Protein AF-A1CCB5-F1 (afdb_monomer_lite)

InterPro domains:
  IPR007867 Glucose-methanol-choline oxidoreductase, C-terminal [PF05199] (14-49)
  IPR012132 Glucose-methanol-choline oxidoreductase [PTHR11552] (14-60)
  IPR036188 FAD/NAD(P)-binding domain superfamily [G3DSA:3.50.50.60] (7-60)
  IPR036188 FAD/NAD(P)-binding domain superfamily [SSF51905] (11-59)

Foldseek 3Di:
DPLVVVCVQVPDPPVQQAGPPDPPDGDQAPSPPNDDDPDDCPVVSVVSVVSNVVSVVVVVVVVD

Sequence (64 aa):
MASTWVWNLLAGRNDRLRVCGVDGLRIVDASVIPSQLSGNIIATVYALAERAADLIKEDALGAL

Organism: Aspergillus clavatus (strain ATCC 1007 / CBS 513.65 / DSM 816 / NCTC 3887 / NRRL 1 / QM 1276 / 107) (NCBI:txid344612)

Secondary structure (DSSP, 8-state):
--TTHHHHHTTTT-TT-BPTT-TT-B--SGGG-SS--SS--HHHHHHHHHHHHHHHHHHHHTT-

Structure (mmCIF, N/CA/C/O backbone):
data_AF-A1CCB5-F1
#
_entry.id   AF-A1CCB5-F1
#
loop_
_atom_site.group_PDB
_atom_site.id
_atom_site.type_symbol
_atom_site.label_atom_id
_atom_site.label_alt_id
_atom_site.label_comp_id
_atom_site.label_asym_id
_atom_site.label_entity_id
_atom_site.label_seq_id
_atom_site.pdbx_PDB_ins_code
_atom_site.Cartn_x
_atom_site.Cartn_y
_atom_site.Cartn_z
_atom_site.occupancy
_atom_site.B_iso_or_equiv
_atom_site.auth_seq_id
_atom_site.auth_comp_id
_atom_site.auth_asym_id
_atom_site.auth_atom_id
_atom_site.pdbx_PDB_model_num
ATOM 1 N N . MET A 1 1 ? -0.799 -15.869 -14.959 1.00 42.69 1 MET A N 1
ATOM 2 C CA . MET A 1 1 ? -2.187 -16.345 -14.750 1.00 42.69 1 MET A CA 1
ATOM 3 C C . MET A 1 1 ? -2.529 -16.457 -13.250 1.00 42.69 1 MET A C 1
ATOM 5 O O . MET A 1 1 ? -3.218 -17.382 -12.854 1.00 42.69 1 MET A O 1
ATOM 9 N N . ALA A 1 2 ? -2.061 -15.512 -12.415 1.00 42.88 2 ALA A N 1
ATOM 10 C CA . ALA A 1 2 ? -2.331 -15.446 -10.964 1.00 42.88 2 ALA A CA 1
ATOM 11 C C . ALA A 1 2 ? -2.901 -14.076 -10.523 1.00 42.88 2 ALA A C 1
ATOM 13 O O . ALA A 1 2 ? -3.223 -13.867 -9.359 1.00 42.88 2 ALA A O 1
ATOM 14 N N . SER A 1 3 ? -3.059 -13.135 -11.459 1.00 51.38 3 SER A N 1
ATOM 15 C CA . SER A 1 3 ? -3.367 -11.727 -11.192 1.00 51.38 3 SER A CA 1
ATO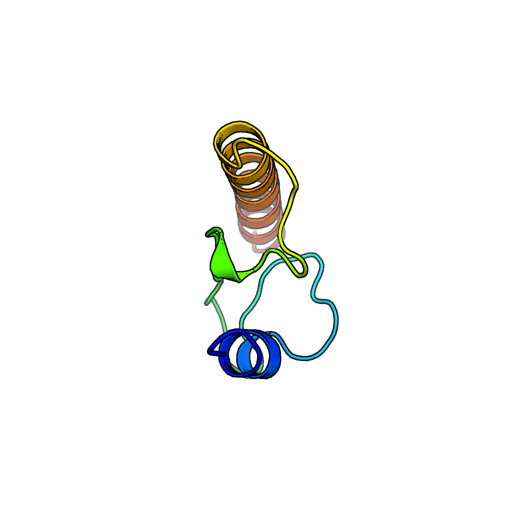M 16 C C . SER A 1 3 ? -4.857 -11.422 -11.030 1.00 51.38 3 SER A C 1
ATOM 18 O O . SER A 1 3 ? -5.226 -10.262 -11.037 1.00 51.38 3 SER A O 1
ATOM 20 N N . THR A 1 4 ? -5.737 -12.415 -10.903 1.00 55.75 4 THR A N 1
ATOM 21 C CA . THR A 1 4 ? -7.179 -12.167 -10.682 1.00 55.75 4 THR A CA 1
ATOM 22 C C . THR A 1 4 ? -7.572 -12.337 -9.209 1.00 55.75 4 THR A C 1
ATOM 24 O O . THR A 1 4 ? -8.503 -11.695 -8.740 1.00 55.75 4 THR A O 1
ATOM 27 N N . TRP A 1 5 ? -6.833 -13.140 -8.435 1.00 60.31 5 TRP A N 1
ATOM 28 C CA . TRP A 1 5 ? -7.181 -13.455 -7.042 1.00 60.31 5 TRP A CA 1
ATOM 29 C C . TRP A 1 5 ? -6.859 -12.332 -6.049 1.00 60.31 5 TRP A C 1
ATOM 31 O O . TRP A 1 5 ? -7.695 -12.009 -5.210 1.00 60.31 5 TRP A O 1
ATOM 41 N N . VAL A 1 6 ? -5.697 -11.682 -6.181 1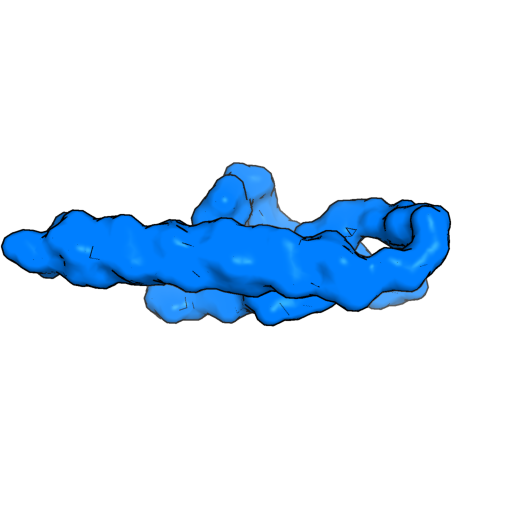.00 63.22 6 VAL A N 1
ATOM 42 C CA . VAL A 1 6 ? -5.347 -10.496 -5.369 1.00 63.22 6 VAL A CA 1
ATOM 43 C C . VAL A 1 6 ? -6.348 -9.363 -5.604 1.00 63.22 6 VAL A C 1
ATOM 45 O O . VAL A 1 6 ? -6.755 -8.673 -4.679 1.00 63.22 6 VAL A O 1
ATOM 48 N N . TRP A 1 7 ? -6.831 -9.221 -6.833 1.00 67.25 7 TRP A N 1
ATOM 49 C CA . TRP A 1 7 ? -7.781 -8.173 -7.193 1.00 67.25 7 TRP A CA 1
ATOM 50 C C . TRP A 1 7 ? -9.192 -8.429 -6.670 1.00 67.25 7 TRP A C 1
ATOM 52 O O . TRP A 1 7 ? -9.899 -7.472 -6.372 1.00 67.25 7 TRP A O 1
ATOM 62 N N . ASN A 1 8 ? -9.575 -9.693 -6.470 1.00 69.44 8 ASN A N 1
ATOM 63 C CA . ASN A 1 8 ? -10.798 -10.035 -5.744 1.00 69.44 8 ASN A CA 1
ATOM 64 C C . ASN A 1 8 ? -10.679 -9.730 -4.241 1.00 69.44 8 ASN A C 1
ATOM 66 O O . ASN A 1 8 ? -11.659 -9.315 -3.631 1.00 69.44 8 ASN A O 1
ATOM 70 N N . LEU A 1 9 ? -9.484 -9.870 -3.651 1.00 63.88 9 LEU A N 1
ATOM 71 C CA . LEU A 1 9 ? -9.212 -9.434 -2.272 1.00 63.88 9 LEU A CA 1
ATOM 72 C C . LEU A 1 9 ? -9.216 -7.906 -2.136 1.00 63.88 9 LEU A C 1
ATOM 74 O O . LEU A 1 9 ? -9.520 -7.394 -1.068 1.00 63.88 9 LEU A O 1
ATOM 78 N N . LEU A 1 10 ? -8.907 -7.172 -3.205 1.00 60.38 10 LEU A N 1
ATOM 79 C CA . LEU A 1 10 ? -8.939 -5.706 -3.259 1.00 60.38 10 LEU A CA 1
ATOM 80 C C . LEU A 1 10 ? -10.219 -5.159 -3.923 1.00 60.38 10 LEU A C 1
ATOM 82 O O . LEU A 1 10 ? -10.242 -3.993 -4.320 1.00 60.38 10 LEU A O 1
ATOM 86 N N . ALA A 1 11 ? -11.254 -5.994 -4.105 1.00 51.69 11 ALA A N 1
ATOM 87 C CA . ALA A 1 11 ? -12.375 -5.716 -5.002 1.00 51.69 11 ALA A CA 1
ATOM 88 C C . ALA A 1 11 ? -12.994 -4.323 -4.782 1.00 51.69 11 ALA A C 1
ATOM 90 O O . ALA A 1 11 ? -13.571 -4.033 -3.735 1.00 51.69 11 ALA A O 1
ATOM 91 N N . GLY A 1 12 ? -12.897 -3.493 -5.830 1.00 55.09 12 GLY A N 1
ATOM 92 C CA . GLY A 1 12 ? -13.510 -2.168 -5.929 1.00 55.09 12 GLY A CA 1
ATOM 93 C C . GLY A 1 12 ? -12.586 -1.025 -5.520 1.00 55.09 12 GLY A C 1
ATOM 94 O O . GLY A 1 12 ? -12.732 -0.514 -4.420 1.00 55.09 12 GLY A O 1
ATOM 95 N N . ARG A 1 13 ? -11.673 -0.617 -6.427 1.00 53.19 13 ARG A N 1
ATOM 96 C CA . ARG A 1 13 ? -10.862 0.628 -6.406 1.00 53.19 13 ARG A CA 1
ATOM 97 C C . ARG A 1 13 ? -10.797 1.311 -5.036 1.00 53.19 13 ARG A C 1
ATOM 99 O O . ARG A 1 13 ? -11.312 2.413 -4.867 1.00 53.19 13 ARG A O 1
ATOM 106 N N . ASN A 1 14 ? 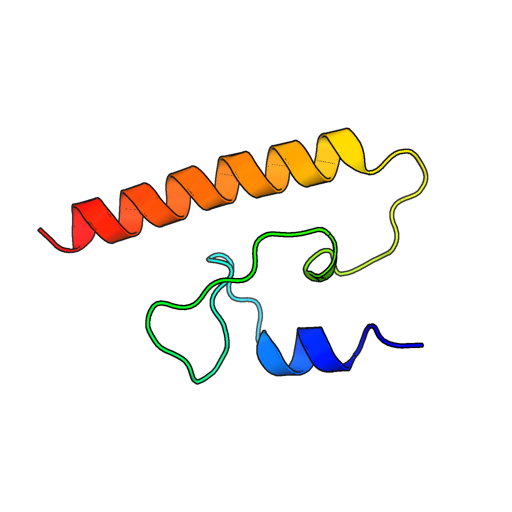-10.164 0.661 -4.068 1.00 63.66 14 ASN A N 1
ATOM 107 C CA . ASN A 1 14 ? -9.825 1.344 -2.839 1.00 63.66 14 ASN A CA 1
ATOM 108 C C . ASN A 1 14 ? -8.507 2.075 -3.090 1.00 63.66 14 ASN A C 1
ATOM 110 O O . ASN A 1 14 ? -7.434 1.472 -3.084 1.00 63.66 14 ASN A O 1
ATOM 114 N N . ASP A 1 15 ? -8.605 3.375 -3.342 1.00 77.50 15 ASP A N 1
ATOM 115 C CA . ASP A 1 15 ? -7.485 4.313 -3.450 1.00 77.50 15 ASP A CA 1
ATOM 116 C C . ASP A 1 15 ? -6.593 4.335 -2.193 1.00 77.50 15 ASP A C 1
ATOM 118 O O . ASP A 1 15 ? -5.498 4.895 -2.226 1.00 77.50 15 ASP A O 1
ATOM 122 N N . ARG A 1 16 ? -7.022 3.673 -1.107 1.00 88.50 16 ARG A N 1
ATOM 123 C CA . ARG A 1 16 ? -6.295 3.521 0.159 1.00 88.50 16 ARG A CA 1
ATOM 124 C C . ARG A 1 16 ? -5.693 2.127 0.410 1.00 88.50 16 ARG A C 1
ATOM 126 O O . ARG A 1 16 ? -5.291 1.850 1.541 1.00 88.50 16 ARG A O 1
ATOM 133 N N . LEU A 1 17 ? -5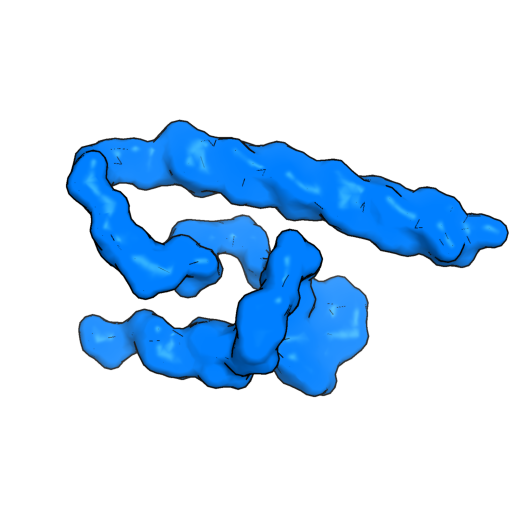.623 1.249 -0.601 1.00 90.25 17 LEU A N 1
ATOM 134 C CA . LEU A 1 17 ? -4.914 -0.052 -0.560 1.00 90.25 17 LEU A CA 1
ATOM 135 C C . LEU A 1 17 ? -5.410 -1.063 0.499 1.00 90.25 17 LEU A C 1
ATOM 137 O O . LEU A 1 17 ? -4.646 -1.916 0.957 1.00 90.25 17 LEU A O 1
ATOM 141 N N . ARG A 1 18 ? -6.675 -0.976 0.926 1.00 89.38 18 ARG A N 1
ATOM 142 C CA . ARG A 1 18 ? -7.228 -1.872 1.958 1.00 89.38 18 ARG A CA 1
ATOM 143 C C . ARG A 1 18 ? -7.743 -3.181 1.371 1.00 89.38 18 ARG A C 1
ATOM 145 O O . ARG A 1 18 ? -8.284 -3.202 0.266 1.00 89.38 18 ARG A O 1
ATOM 152 N N . VAL A 1 19 ? -7.620 -4.249 2.155 1.00 87.38 19 VAL A N 1
ATOM 153 C CA . VAL A 1 19 ? -8.201 -5.555 1.831 1.00 87.38 19 VAL A CA 1
ATOM 154 C C . VAL A 1 19 ? -9.708 -5.520 2.077 1.00 87.38 19 VAL A C 1
ATOM 156 O O . VAL A 1 19 ? -10.180 -5.070 3.119 1.00 87.38 19 VAL A O 1
ATOM 159 N N . CYS A 1 20 ? -10.476 -5.984 1.099 1.00 84.62 20 CYS A N 1
ATOM 160 C CA . CYS A 1 20 ? -11.922 -6.082 1.182 1.00 84.62 20 CYS A CA 1
ATOM 161 C C . CYS A 1 20 ? -12.316 -7.072 2.287 1.00 84.62 20 CYS A C 1
ATOM 163 O O . CYS A 1 20 ? -11.845 -8.209 2.313 1.00 84.62 20 CYS A O 1
ATOM 165 N N . GLY A 1 21 ? -13.181 -6.636 3.204 1.00 85.44 21 GLY A N 1
ATOM 166 C CA . GLY A 1 21 ? -13.689 -7.473 4.293 1.00 85.44 21 GLY A CA 1
ATOM 167 C C . GLY A 1 21 ? -12.710 -7.723 5.444 1.00 85.44 21 GLY A C 1
ATOM 168 O O . GLY A 1 21 ? -13.016 -8.546 6.302 1.00 85.44 21 GLY A O 1
ATOM 169 N N . VAL A 1 22 ? -11.560 -7.037 5.487 1.00 88.56 22 VAL A N 1
ATOM 170 C CA . VAL A 1 22 ? -10.608 -7.131 6.604 1.00 88.56 22 VAL A CA 1
ATOM 171 C C . VAL A 1 22 ? -10.243 -5.741 7.109 1.00 88.56 22 VAL A C 1
ATOM 173 O O . VAL A 1 22 ? -9.673 -4.924 6.383 1.00 88.56 22 VAL A O 1
ATOM 176 N N . ASP A 1 23 ? -10.520 -5.492 8.385 1.00 87.62 23 ASP A N 1
ATOM 177 C CA . ASP A 1 23 ? -10.176 -4.231 9.031 1.00 87.62 23 ASP A CA 1
ATOM 178 C C . ASP A 1 23 ? -8.683 -4.153 9.360 1.00 87.62 23 ASP A C 1
ATOM 180 O O . ASP A 1 23 ? -8.042 -5.136 9.732 1.00 87.62 23 ASP A O 1
ATOM 184 N N . GLY A 1 24 ? -8.107 -2.960 9.210 1.00 88.25 24 GLY A N 1
ATOM 185 C CA . GLY A 1 24 ? -6.709 -2.692 9.560 1.00 88.25 24 GLY A CA 1
ATOM 186 C C . GLY A 1 24 ? -5.658 -3.331 8.641 1.00 88.25 24 GLY A C 1
ATOM 187 O O . GLY A 1 24 ? -4.471 -3.077 8.838 1.00 88.25 24 GLY A O 1
ATOM 188 N N . LEU A 1 25 ? -6.056 -4.096 7.618 1.00 90.31 25 LEU A N 1
ATOM 189 C CA . LEU A 1 25 ? -5.137 -4.770 6.699 1.00 90.31 25 LEU A CA 1
ATOM 190 C C . LEU A 1 25 ? -5.022 -4.044 5.350 1.00 90.31 25 LEU A C 1
ATOM 192 O O . LEU A 1 25 ? -6.018 -3.690 4.714 1.00 90.31 25 LEU A O 1
ATOM 196 N N . ARG A 1 26 ? -3.782 -3.862 4.887 1.00 91.56 26 ARG A N 1
ATOM 197 C CA . ARG A 1 26 ? -3.444 -3.296 3.572 1.00 91.56 26 ARG A CA 1
ATOM 198 C C . ARG A 1 26 ? -2.396 -4.154 2.872 1.00 91.56 26 ARG A C 1
ATOM 200 O O . ARG A 1 26 ? -1.570 -4.770 3.542 1.00 91.56 26 ARG A O 1
ATOM 207 N N . ILE A 1 27 ? -2.409 -4.146 1.539 1.00 90.62 27 ILE A N 1
ATOM 208 C CA . ILE A 1 27 ? -1.368 -4.767 0.704 1.00 90.62 27 ILE A CA 1
ATOM 209 C C . ILE A 1 27 ? -0.605 -3.645 -0.001 1.00 90.62 27 ILE A C 1
ATOM 211 O O . ILE A 1 27 ? -1.209 -2.818 -0.681 1.00 90.62 27 ILE A O 1
ATOM 215 N N . VAL A 1 28 ? 0.716 -3.599 0.181 1.00 93.44 28 VAL A N 1
ATOM 216 C CA . VAL A 1 28 ? 1.593 -2.555 -0.376 1.00 93.44 28 VAL A CA 1
ATOM 217 C C . VAL A 1 28 ? 2.800 -3.217 -1.038 1.00 93.44 28 VAL A C 1
ATOM 219 O O . VAL A 1 28 ? 3.889 -3.279 -0.476 1.00 93.44 28 VAL A O 1
ATOM 222 N N . ASP A 1 29 ? 2.588 -3.774 -2.225 1.00 92.06 29 ASP A N 1
ATOM 223 C CA . ASP A 1 29 ? 3.624 -4.433 -3.020 1.00 92.06 29 ASP A CA 1
ATOM 224 C C . ASP A 1 29 ? 3.303 -4.350 -4.526 1.00 92.06 29 ASP A C 1
ATOM 226 O O . ASP A 1 29 ? 2.318 -3.743 -4.941 1.00 92.06 29 ASP A O 1
ATOM 230 N N . ALA A 1 30 ? 4.121 -4.975 -5.375 1.00 91.62 30 ALA A N 1
ATOM 231 C CA . ALA A 1 30 ? 3.888 -4.972 -6.819 1.00 91.62 30 ALA A CA 1
ATOM 232 C C . ALA A 1 30 ? 2.593 -5.698 -7.249 1.00 91.62 30 ALA A C 1
ATOM 234 O O . ALA A 1 30 ? 2.139 -5.499 -8.375 1.00 91.62 30 ALA A O 1
ATOM 235 N N . SER A 1 31 ? 1.986 -6.530 -6.393 1.00 87.50 31 SER A N 1
ATOM 236 C CA . SER A 1 31 ? 0.789 -7.312 -6.736 1.00 87.50 31 SER A CA 1
ATOM 237 C C . SER A 1 31 ? -0.469 -6.452 -6.894 1.00 87.50 31 SER A C 1
ATOM 239 O O . SER A 1 31 ? -1.410 -6.858 -7.581 1.00 87.50 31 SER A O 1
ATOM 241 N N . VAL A 1 32 ? -0.458 -5.243 -6.319 1.00 87.81 32 VAL A N 1
ATOM 242 C CA . VAL A 1 32 ? -1.550 -4.259 -6.410 1.00 87.81 32 VAL A CA 1
ATOM 243 C C . VAL A 1 32 ? -1.443 -3.363 -7.648 1.00 87.81 32 VAL A C 1
ATOM 245 O O . VAL A 1 32 ? -2.277 -2.484 -7.849 1.00 87.81 32 VAL A O 1
ATOM 248 N N . ILE A 1 33 ? -0.434 -3.564 -8.501 1.00 88.31 33 ILE A N 1
ATOM 249 C CA . ILE A 1 33 ? -0.303 -2.848 -9.774 1.00 88.31 33 ILE A CA 1
ATOM 250 C C . ILE A 1 33 ? -1.199 -3.549 -10.818 1.00 88.31 33 ILE A C 1
ATOM 252 O O . ILE A 1 33 ? -1.000 -4.735 -11.089 1.00 88.31 33 ILE A O 1
ATOM 256 N N . PRO A 1 34 ? -2.205 -2.865 -11.404 1.00 83.25 34 PRO A N 1
ATOM 257 C CA . PRO A 1 34 ? -3.275 -3.507 -12.189 1.00 83.25 34 PRO A CA 1
ATOM 258 C C . PRO A 1 34 ? -2.819 -4.081 -13.522 1.00 83.25 34 PRO A C 1
ATOM 260 O O . PRO A 1 34 ? -3.453 -4.979 -14.075 1.00 83.25 34 PRO A O 1
ATOM 263 N N . SER A 1 35 ? -1.727 -3.553 -14.057 1.00 85.94 35 SER A N 1
ATOM 264 C CA . SER A 1 35 ? -1.210 -3.928 -15.359 1.00 85.94 35 SER A CA 1
ATOM 265 C C . SER A 1 35 ? 0.299 -4.023 -15.309 1.00 85.94 35 SER A C 1
ATOM 267 O O . SER A 1 35 ? 0.962 -3.213 -14.661 1.00 85.94 35 SER A O 1
ATOM 269 N N . GLN A 1 36 ? 0.842 -4.972 -16.065 1.00 87.12 36 GLN A N 1
ATOM 270 C CA . GLN A 1 36 ? 2.275 -5.055 -16.294 1.00 87.12 36 GLN A CA 1
ATOM 271 C C . GLN A 1 36 ? 2.779 -3.728 -16.872 1.00 87.12 36 GLN A C 1
ATOM 273 O O . GLN A 1 36 ? 2.237 -3.225 -17.857 1.00 87.12 36 GLN A O 1
ATOM 278 N N . LEU A 1 37 ? 3.826 -3.175 -16.271 1.00 89.62 37 LEU A N 1
ATOM 279 C CA . LEU A 1 37 ? 4.496 -1.986 -16.782 1.00 89.62 37 LEU A CA 1
ATOM 280 C C . LEU A 1 37 ? 5.633 -2.399 -17.717 1.00 89.62 37 LEU A C 1
ATOM 282 O O . LEU A 1 37 ? 6.323 -3.390 -17.471 1.00 89.62 37 LEU A O 1
ATOM 286 N N . SER A 1 38 ? 5.842 -1.638 -18.791 1.00 91.50 38 SER A N 1
ATOM 287 C CA . SER A 1 38 ? 7.013 -1.817 -19.647 1.00 91.50 38 SER A CA 1
ATOM 288 C C . SER A 1 38 ? 8.233 -1.178 -18.980 1.00 91.50 38 SER A C 1
ATOM 290 O O . SER A 1 38 ? 8.304 0.045 -18.869 1.00 91.50 38 SER A O 1
ATOM 292 N N . GLY A 1 39 ? 9.196 -1.995 -18.556 1.00 91.50 39 GLY A N 1
ATOM 293 C CA . GLY A 1 39 ? 10.449 -1.532 -17.956 1.00 91.50 39 GLY A CA 1
ATOM 294 C C . GLY A 1 39 ? 10.616 -1.944 -16.495 1.00 91.50 39 GLY A C 1
ATOM 295 O O . GLY A 1 39 ? 9.938 -2.840 -15.996 1.00 91.50 39 GLY A O 1
ATOM 296 N N . ASN A 1 40 ? 11.576 -1.312 -15.818 1.00 94.06 40 ASN A N 1
ATOM 297 C CA . ASN A 1 40 ? 11.902 -1.627 -14.432 1.00 94.06 40 ASN A CA 1
ATOM 298 C C . ASN A 1 40 ? 10.860 -1.028 -13.473 1.00 94.06 40 ASN A C 1
ATOM 300 O O . ASN A 1 40 ? 10.691 0.188 -13.411 1.00 94.06 40 ASN A O 1
ATOM 304 N N . ILE A 1 41 ? 10.205 -1.887 -12.691 1.00 95.75 41 ILE A N 1
ATOM 305 C CA . ILE A 1 41 ? 9.129 -1.498 -11.772 1.00 95.75 41 ILE A CA 1
ATOM 306 C C . ILE A 1 41 ? 9.615 -0.883 -10.457 1.00 95.75 41 ILE A C 1
ATOM 308 O O . ILE A 1 41 ? 8.785 -0.415 -9.686 1.00 95.75 41 ILE A O 1
ATOM 312 N N . ILE A 1 42 ? 10.925 -0.870 -10.180 1.00 96.38 42 ILE A N 1
ATOM 313 C CA . ILE A 1 42 ? 11.477 -0.386 -8.905 1.00 96.38 42 ILE A CA 1
ATOM 314 C C . ILE A 1 42 ? 10.955 1.018 -8.577 1.00 96.38 42 ILE A C 1
ATOM 316 O O . ILE A 1 42 ? 10.417 1.227 -7.493 1.00 96.38 42 ILE A O 1
ATOM 320 N N . ALA A 1 43 ? 11.034 1.961 -9.522 1.00 95.88 43 ALA A N 1
ATOM 321 C CA . ALA A 1 43 ? 10.566 3.332 -9.304 1.00 95.88 43 ALA A CA 1
ATOM 322 C C . ALA A 1 43 ? 9.060 3.398 -8.998 1.00 95.88 43 ALA A C 1
ATOM 324 O O . ALA A 1 43 ? 8.633 4.149 -8.126 1.00 95.88 43 ALA A O 1
ATOM 325 N N . THR A 1 44 ? 8.253 2.578 -9.676 1.00 94.75 44 THR A N 1
ATOM 326 C CA . THR A 1 44 ? 6.811 2.497 -9.426 1.00 94.75 44 THR A CA 1
ATOM 327 C C . THR A 1 44 ? 6.509 1.916 -8.049 1.00 94.75 44 THR A C 1
ATOM 329 O O . THR A 1 44 ? 5.653 2.443 -7.346 1.00 94.75 44 THR A O 1
ATOM 332 N N . VAL A 1 45 ? 7.209 0.853 -7.648 1.00 95.69 45 VAL A N 1
ATOM 333 C CA . VAL A 1 45 ? 7.029 0.228 -6.333 1.00 95.69 45 VAL A CA 1
ATOM 334 C C . VAL A 1 45 ? 7.429 1.196 -5.217 1.00 95.69 45 VAL A C 1
ATOM 336 O O . VAL A 1 45 ? 6.703 1.302 -4.233 1.00 95.69 45 VAL A O 1
ATOM 339 N N . TYR A 1 46 ? 8.513 1.962 -5.390 1.00 97.19 46 TYR A N 1
ATOM 340 C CA . TYR A 1 46 ? 8.868 3.033 -4.453 1.00 97.19 46 TYR A CA 1
ATOM 341 C C . TYR A 1 46 ? 7.773 4.102 -4.367 1.00 97.19 46 TYR A C 1
ATOM 343 O O . TYR A 1 46 ? 7.325 4.418 -3.270 1.00 97.19 46 TYR A O 1
ATOM 351 N N . ALA A 1 47 ? 7.279 4.612 -5.499 1.00 95.25 47 ALA A N 1
ATOM 352 C CA . ALA A 1 47 ? 6.216 5.621 -5.505 1.00 95.25 47 ALA A CA 1
ATOM 353 C C . ALA A 1 47 ? 4.914 5.125 -4.843 1.00 95.25 47 ALA A C 1
ATOM 355 O O . ALA A 1 47 ? 4.254 5.872 -4.120 1.00 95.25 47 ALA A O 1
ATOM 356 N N . LEU A 1 48 ? 4.558 3.855 -5.060 1.00 94.19 48 LEU A N 1
ATOM 357 C CA . LEU A 1 48 ? 3.437 3.196 -4.389 1.00 94.19 48 LEU A CA 1
ATOM 358 C C . LEU A 1 48 ? 3.642 3.149 -2.868 1.00 94.19 48 LEU A C 1
ATOM 360 O O . LEU A 1 48 ? 2.721 3.479 -2.121 1.00 94.19 48 LEU A O 1
ATOM 364 N N . ALA A 1 49 ? 4.832 2.746 -2.414 1.00 96.00 49 ALA A N 1
ATOM 365 C CA . ALA A 1 49 ? 5.157 2.642 -0.995 1.00 96.00 49 ALA A CA 1
ATOM 366 C C . ALA A 1 49 ? 5.122 4.008 -0.290 1.00 96.00 49 ALA A C 1
ATOM 368 O O . ALA A 1 49 ? 4.547 4.113 0.793 1.00 96.00 49 ALA A O 1
ATOM 369 N N . GLU A 1 50 ? 5.658 5.054 -0.925 1.00 97.06 50 GLU A N 1
ATOM 370 C CA . GLU A 1 50 ? 5.593 6.431 -0.414 1.00 97.06 50 GLU A CA 1
ATOM 371 C C . GLU A 1 50 ? 4.140 6.884 -0.233 1.00 97.06 50 GLU A C 1
ATOM 373 O O . GLU A 1 50 ? 3.735 7.294 0.857 1.00 97.06 50 GLU A O 1
ATOM 378 N N . ARG A 1 51 ? 3.299 6.706 -1.263 1.00 94.25 51 ARG A N 1
ATOM 379 C CA . ARG A 1 51 ? 1.880 7.070 -1.166 1.00 94.25 51 ARG A CA 1
ATOM 380 C C . ARG A 1 51 ? 1.152 6.271 -0.083 1.00 94.25 51 ARG A C 1
ATOM 382 O O . ARG A 1 51 ? 0.303 6.820 0.617 1.00 94.25 51 ARG A O 1
ATOM 389 N N . ALA A 1 52 ? 1.465 4.986 0.064 1.00 94.56 52 ALA A N 1
ATOM 390 C CA . ALA A 1 52 ? 0.882 4.146 1.104 1.00 94.56 52 ALA A CA 1
ATOM 391 C C . ALA A 1 52 ? 1.261 4.623 2.513 1.00 94.56 52 ALA A C 1
ATOM 393 O O . ALA A 1 52 ? 0.409 4.628 3.402 1.00 94.56 52 ALA A O 1
ATOM 394 N N . ALA A 1 53 ? 2.510 5.052 2.718 1.00 95.69 53 ALA A N 1
ATOM 395 C CA . ALA A 1 53 ? 2.966 5.588 3.995 1.00 95.69 53 ALA A CA 1
ATOM 396 C C . ALA A 1 53 ? 2.181 6.846 4.393 1.00 95.69 53 ALA A C 1
ATOM 398 O O . ALA A 1 53 ? 1.779 6.969 5.551 1.00 95.69 53 ALA A O 1
ATOM 399 N N . ASP A 1 54 ? 1.905 7.741 3.444 1.00 95.50 54 ASP A N 1
ATOM 400 C CA . ASP A 1 54 ? 1.081 8.928 3.693 1.00 95.50 54 ASP A CA 1
ATOM 401 C C . ASP A 1 54 ? -0.353 8.560 4.078 1.00 95.50 54 ASP A C 1
ATOM 403 O O . ASP A 1 54 ? -0.860 9.041 5.087 1.00 95.50 54 ASP A O 1
ATOM 407 N N . LEU A 1 55 ? -0.981 7.633 3.352 1.00 93.06 55 LEU A N 1
ATOM 408 C CA . LEU A 1 55 ? -2.333 7.154 3.662 1.00 93.06 55 LEU A CA 1
ATOM 409 C C . LEU A 1 55 ? -2.423 6.504 5.052 1.00 93.06 55 LEU A C 1
ATOM 411 O O . LEU A 1 55 ? -3.417 6.669 5.759 1.00 93.06 55 LEU A O 1
ATOM 415 N N . ILE A 1 56 ? -1.385 5.765 5.455 1.00 93.19 56 ILE A N 1
ATOM 416 C CA . ILE A 1 56 ? -1.298 5.159 6.789 1.00 93.19 56 ILE A CA 1
ATOM 417 C C . ILE A 1 56 ? -1.178 6.242 7.866 1.00 93.19 56 ILE A C 1
ATOM 419 O O . ILE A 1 56 ? -1.860 6.149 8.884 1.00 93.19 56 ILE A O 1
ATOM 423 N N . LYS A 1 57 ? -0.352 7.273 7.648 1.00 94.38 57 LYS A N 1
ATOM 424 C CA . LYS A 1 57 ? -0.226 8.409 8.577 1.00 94.38 57 LYS A CA 1
ATOM 425 C C . LYS A 1 57 ? -1.529 9.199 8.680 1.00 94.38 57 LYS A C 1
ATOM 427 O O . LYS A 1 57 ? -1.940 9.508 9.790 1.00 94.38 57 LYS A O 1
ATOM 432 N N . GLU A 1 58 ? -2.180 9.496 7.554 1.00 93.00 58 GLU A N 1
ATOM 433 C CA . GLU A 1 58 ? -3.493 10.156 7.512 1.00 93.00 58 GLU A CA 1
ATOM 434 C C . GLU A 1 58 ? -4.519 9.388 8.354 1.00 93.00 58 GLU A C 1
ATOM 436 O O . GLU A 1 58 ? -5.188 9.976 9.199 1.00 93.00 58 GLU A O 1
ATOM 441 N N . ASP A 1 59 ? -4.611 8.06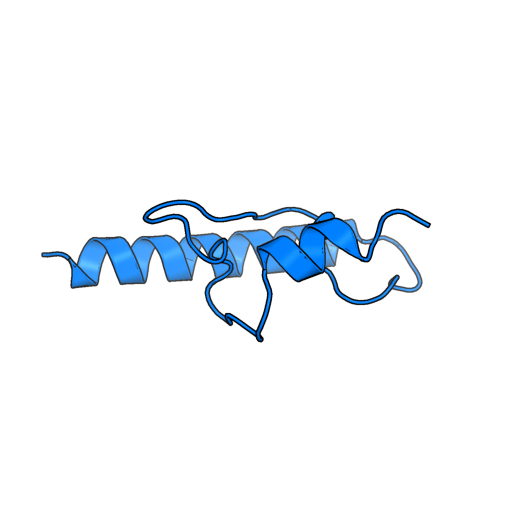7 8.161 1.00 89.62 59 ASP A N 1
ATOM 442 C CA . ASP A 1 59 ? -5.557 7.222 8.895 1.00 89.62 59 ASP A CA 1
ATOM 443 C C . ASP A 1 59 ? -5.205 7.118 10.391 1.00 89.62 59 ASP A C 1
ATOM 445 O O . ASP A 1 59 ? -6.104 7.049 11.223 1.00 89.62 59 ASP A O 1
ATOM 449 N N . ALA A 1 60 ? -3.917 7.126 10.746 1.00 88.69 60 ALA A N 1
ATOM 450 C CA . ALA A 1 60 ? -3.471 7.115 12.140 1.00 88.69 60 ALA A CA 1
ATOM 451 C C . ALA A 1 60 ? -3.736 8.451 12.857 1.00 88.69 60 ALA A C 1
ATOM 453 O O . ALA A 1 60 ? -4.093 8.453 14.031 1.00 88.69 60 ALA A O 1
ATOM 454 N N . LEU A 1 61 ? -3.569 9.579 12.160 1.00 83.38 61 LEU A N 1
ATOM 455 C CA . LEU A 1 61 ? -3.800 10.922 12.701 1.00 83.38 61 LEU A CA 1
ATOM 456 C C . LEU A 1 61 ? -5.287 11.283 12.755 1.00 83.38 61 LEU A C 1
ATOM 458 O O . LEU A 1 61 ? -5.696 11.980 13.671 1.00 83.38 61 LEU A O 1
ATOM 462 N N . GLY A 1 62 ? -6.096 10.812 11.802 1.00 70.38 62 GLY A N 1
ATOM 463 C CA . GLY A 1 62 ? -7.553 10.986 11.820 1.00 70.38 62 GLY A CA 1
ATOM 464 C C . GLY A 1 62 ? -8.283 10.076 12.815 1.00 70.38 62 GLY A C 1
ATOM 465 O O . GLY A 1 62 ? -9.487 10.227 13.000 1.00 70.38 62 GLY A O 1
ATOM 466 N N . ALA A 1 63 ? -7.575 9.121 13.426 1.00 58.91 63 ALA A N 1
ATOM 467 C CA . ALA A 1 63 ? -8.085 8.261 14.494 1.00 58.91 63 ALA A CA 1
ATOM 468 C C . ALA A 1 63 ? -7.838 8.823 15.914 1.00 58.91 63 ALA A C 1
ATOM 470 O O . ALA A 1 63 ? -8.236 8.177 16.885 1.00 58.91 63 ALA A O 1
ATOM 471 N N . LEU A 1 64 ? -7.182 9.988 16.028 1.00 47.09 64 LEU A N 1
ATOM 472 C CA . LEU A 1 64 ? -7.047 10.799 17.250 1.00 47.09 64 LEU A CA 1
ATOM 473 C C . LEU A 1 64 ? -8.175 11.833 17.338 1.00 47.09 64 LEU A C 1
ATOM 475 O O . LEU A 1 64 ? -8.647 12.062 18.473 1.00 47.09 64 LEU A O 1
#

pLDDT: mean 82.1, std 15.84, range [42.69, 97.19]

Radius of gyration: 12.78 Å; chains: 1; bounding box: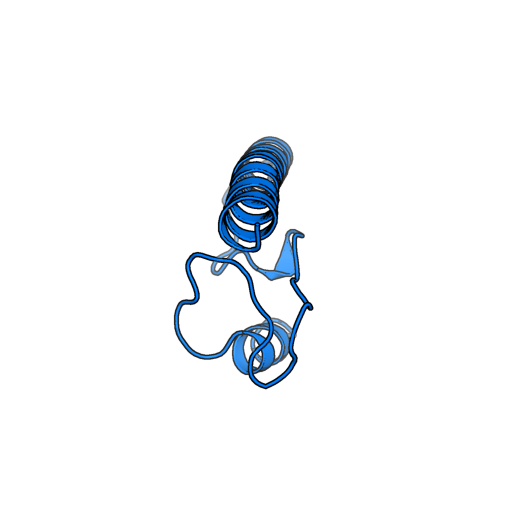 26×27×37 Å